Protein AF-W0DUW7-F1 (afdb_monomer)

pLDDT: mean 81.63, std 13.06, range [44.44, 93.38]

InterPro domains:
  IPR010982 Lambda repressor-like, DNA-binding domain superfamily [SSF47413] (23-58)

Mean predicted aligned error: 12.93 Å

Secondary structure (DSSP, 8-state):
--HHHHHHHHHHHHHHHT-SS-HHHHHHHH---HHHHHHHHTT--SS--HHHHHHHHHTT-----S---PPPHHHHHHHHHH--S-HHHHHHHHHHHHHHHHHHHHHHTT-

Nearest PDB structures (foldseek):
  1y7y-assembly1_B  TM=5.733E-01  e=3.339E-01  Aeromonas hydrophila
  3f51-assembly1_A  TM=4.428E-01  e=2.987E-01  Corynebacterium glutamicum
  4i6u-assembly1_A  TM=4.940E-01  e=7.292E-01  Enterobacter sp. RFL1396
  3clc-assembly1_D  TM=5.081E-01  e=8.621E-01  unclassified
  3g5g-assembly5_J  TM=5.519E-01  e=1.274E+00  Enterobacter sp. RFL1396

Solvent-accessible surface area (backbone atoms only — not comparable to full-atom values): 6704 Å² total; per-residue (Å²): 129,64,68,40,49,55,52,54,37,53,53,42,34,60,51,49,75,74,54,83,84,50,64,64,56,48,23,72,75,61,70,46,53,63,74,57,49,54,35,51,44,71,43,68,65,90,63,85,41,75,68,53,48,45,50,28,57,74,69,72,45,82,84,62,66,79,77,68,74,71,73,50,70,67,58,49,50,58,52,50,76,73,44,88,80,48,70,67,52,49,53,50,51,55,52,50,55,56,54,47,51,59,52,53,53,61,61,61,76,74,112

Foldseek 3Di:
DQPLLVVLLVVLLVLLVVDDPCLVVLCVQLVDDSVVSVCVSNSNDDDCDPSVVSSCVVSVNDRDDPPPPPQDPVNVVVVVVQDPPDPVSVVVVVVVVVVVVVVVVVVVVVD

Sequence (111 aa):
MDKGVAVIRKELIAWATNITDVQKDISMVTGVSQSQISKILSGNFKTVSPNVKKICEYANIQIYSNDRVQLSQELKEALMDLWDGSKESEKALVKTLKNMKSLIAHCYDRV

Organism: NCBI:txid717772

Structure (mmCIF, N/CA/C/O backbone):
data_AF-W0DUW7-F1
#
_entry.id   AF-W0DUW7-F1
#
loop_
_atom_site.group_PDB
_atom_site.id
_atom_site.type_symbol
_atom_site.label_atom_id
_atom_site.label_alt_id
_atom_site.label_comp_id
_atom_site.label_asym_id
_atom_site.label_entity_id
_atom_site.label_seq_id
_atom_site.pdbx_PDB_ins_code
_atom_site.Cartn_x
_atom_site.Cartn_y
_atom_site.Cartn_z
_atom_site.occupancy
_atom_site.B_iso_or_equiv
_atom_site.auth_seq_id
_atom_site.auth_comp_id
_atom_site.auth_asym_id
_atom_site.auth_atom_id
_atom_site.pdbx_PDB_model_num
ATOM 1 N N . MET A 1 1 ? 18.617 4.985 -9.381 1.00 49.09 1 MET A N 1
ATOM 2 C CA . MET A 1 1 ? 17.845 3.783 -8.990 1.00 49.09 1 MET A CA 1
ATOM 3 C C . MET A 1 1 ? 16.457 4.274 -8.611 1.00 49.09 1 MET A C 1
ATOM 5 O O . MET A 1 1 ? 16.384 5.225 -7.844 1.00 49.09 1 MET A O 1
ATOM 9 N N . ASP A 1 2 ? 15.395 3.736 -9.210 1.00 63.81 2 ASP A N 1
ATOM 10 C CA . ASP A 1 2 ? 14.018 4.148 -8.903 1.00 63.81 2 ASP A CA 1
ATOM 11 C C . ASP A 1 2 ? 13.736 3.929 -7.403 1.00 63.81 2 ASP A C 1
ATOM 13 O O . ASP A 1 2 ? 13.899 2.812 -6.899 1.00 63.81 2 ASP A O 1
ATOM 17 N N . LYS A 1 3 ? 13.382 5.000 -6.675 1.00 61.44 3 LYS A N 1
ATOM 18 C CA . LYS A 1 3 ? 13.144 4.950 -5.221 1.00 61.44 3 LYS A CA 1
ATOM 19 C C . LYS A 1 3 ? 12.041 3.940 -4.867 1.00 61.44 3 LYS A C 1
ATOM 21 O O . LYS A 1 3 ? 12.158 3.282 -3.835 1.00 61.44 3 LYS A O 1
ATOM 26 N N . GLY A 1 4 ? 11.051 3.738 -5.744 1.00 72.88 4 GLY A N 1
ATOM 27 C CA . GLY A 1 4 ? 9.979 2.756 -5.541 1.00 72.88 4 GLY A CA 1
ATOM 28 C C . GLY A 1 4 ? 10.486 1.310 -5.526 1.00 72.88 4 GLY A C 1
ATOM 29 O O . GLY A 1 4 ? 10.126 0.527 -4.649 1.00 72.88 4 GLY A O 1
ATOM 30 N N . VAL A 1 5 ? 11.418 0.966 -6.424 1.00 84.00 5 VAL A N 1
ATOM 31 C CA . VAL A 1 5 ? 12.031 -0.376 -6.475 1.00 84.00 5 VAL A CA 1
ATOM 32 C C . VAL A 1 5 ? 12.828 -0.670 -5.202 1.00 84.00 5 VAL A C 1
ATOM 34 O O . VAL A 1 5 ? 12.831 -1.803 -4.725 1.00 84.00 5 VAL A O 1
ATOM 37 N N . ALA A 1 6 ? 13.503 0.335 -4.636 1.00 84.31 6 ALA A N 1
ATOM 38 C CA . ALA A 1 6 ? 14.274 0.164 -3.407 1.00 84.31 6 ALA A CA 1
ATOM 39 C C . ALA A 1 6 ? 13.381 -0.149 -2.193 1.00 84.31 6 ALA A C 1
ATOM 41 O O . ALA A 1 6 ? 13.740 -1.011 -1.391 1.00 84.31 6 ALA A O 1
ATOM 42 N N . VAL A 1 7 ? 12.215 0.499 -2.090 1.00 85.81 7 VAL A N 1
ATOM 43 C CA . VAL A 1 7 ? 11.221 0.226 -1.037 1.00 85.81 7 VAL A CA 1
ATOM 44 C C . VAL A 1 7 ? 10.667 -1.189 -1.174 1.00 85.81 7 VAL A C 1
ATOM 46 O O . VAL A 1 7 ? 10.760 -1.966 -0.228 1.00 85.81 7 VAL A O 1
ATOM 49 N N . ILE A 1 8 ? 10.206 -1.563 -2.373 1.00 88.44 8 ILE A N 1
ATOM 50 C CA . ILE A 1 8 ? 9.665 -2.906 -2.644 1.00 88.44 8 ILE A CA 1
ATOM 51 C C . ILE A 1 8 ? 10.701 -3.989 -2.335 1.00 88.44 8 ILE A C 1
ATOM 53 O O . ILE A 1 8 ? 10.377 -5.008 -1.732 1.00 88.44 8 ILE A O 1
ATOM 57 N N . ARG A 1 9 ? 11.970 -3.765 -2.702 1.00 90.94 9 ARG A N 1
ATOM 58 C CA . ARG A 1 9 ? 13.061 -4.695 -2.386 1.00 90.94 9 ARG A CA 1
ATOM 59 C C . ARG A 1 9 ? 13.231 -4.873 -0.879 1.00 90.94 9 ARG A C 1
ATOM 61 O O . ARG A 1 9 ? 13.374 -6.001 -0.422 1.00 90.94 9 ARG A O 1
ATOM 68 N N . LYS A 1 10 ? 13.219 -3.777 -0.115 1.00 89.06 10 LYS A N 1
ATOM 69 C CA . LYS A 1 10 ? 13.348 -3.822 1.346 1.00 89.06 10 LYS A CA 1
ATOM 70 C C . LYS A 1 10 ? 12.190 -4.595 1.982 1.00 89.06 10 LYS A C 1
ATOM 72 O O . LYS A 1 10 ? 12.438 -5.441 2.835 1.00 89.06 10 LYS A O 1
ATOM 77 N N . GLU A 1 11 ? 10.959 -4.325 1.556 1.00 89.50 11 GLU A N 1
ATOM 78 C CA . GLU A 1 11 ? 9.764 -5.002 2.072 1.00 89.50 11 GLU A CA 1
ATOM 79 C C . GLU A 1 11 ? 9.756 -6.494 1.729 1.00 89.50 11 GLU A C 1
ATOM 81 O O . GLU A 1 11 ? 9.522 -7.314 2.612 1.00 89.50 11 GLU A O 1
ATOM 86 N N . LEU A 1 12 ? 10.099 -6.863 0.489 1.00 89.62 12 LEU A N 1
ATOM 87 C CA . LEU A 1 12 ? 10.179 -8.266 0.072 1.00 89.62 12 LEU A CA 1
ATOM 88 C C . LEU A 1 12 ? 11.233 -9.051 0.849 1.00 89.62 12 LEU A C 1
ATOM 90 O O . LEU A 1 12 ? 10.958 -10.175 1.252 1.00 89.62 12 LEU A O 1
ATOM 94 N N . ILE A 1 13 ? 12.419 -8.476 1.074 1.00 89.75 13 ILE A N 1
ATOM 95 C CA . ILE A 1 13 ? 13.471 -9.138 1.858 1.00 89.75 13 ILE A CA 1
ATOM 96 C C . ILE A 1 13 ? 13.005 -9.330 3.304 1.00 89.75 13 ILE A C 1
ATOM 98 O O . ILE A 1 13 ? 13.132 -10.427 3.837 1.00 89.75 13 ILE A O 1
ATOM 102 N N . ALA A 1 14 ? 12.425 -8.296 3.923 1.00 88.88 14 ALA A N 1
ATOM 103 C CA . ALA A 1 14 ? 11.914 -8.382 5.291 1.00 88.88 14 ALA A CA 1
ATOM 104 C C . ALA A 1 14 ? 10.774 -9.406 5.424 1.00 88.88 14 ALA A C 1
ATOM 106 O O . ALA A 1 14 ? 10.705 -10.148 6.401 1.00 88.88 14 ALA A O 1
ATOM 107 N N . TRP A 1 15 ? 9.887 -9.481 4.433 1.00 88.62 15 TRP A N 1
ATOM 108 C CA . TRP A 1 15 ? 8.853 -10.509 4.377 1.00 88.62 15 TRP A CA 1
ATOM 109 C C . TRP A 1 15 ? 9.467 -11.907 4.221 1.00 88.62 15 TRP A C 1
ATOM 111 O O . TRP A 1 15 ? 9.140 -12.805 4.993 1.00 88.62 15 TRP A O 1
ATOM 121 N N . ALA A 1 16 ? 10.422 -12.070 3.299 1.00 87.56 16 ALA A N 1
ATOM 122 C CA . ALA A 1 16 ? 11.095 -13.336 3.014 1.00 87.56 16 ALA A CA 1
ATOM 123 C C . ALA A 1 16 ? 11.869 -13.899 4.215 1.00 87.56 16 ALA A C 1
ATOM 125 O O . ALA A 1 16 ? 11.949 -15.112 4.377 1.00 87.56 16 ALA A O 1
ATOM 126 N N . THR A 1 17 ? 12.424 -13.044 5.077 1.00 84.00 17 THR A N 1
ATOM 127 C CA . THR A 1 17 ? 13.114 -13.487 6.300 1.00 84.00 17 THR A CA 1
ATOM 128 C C . THR A 1 17 ? 12.170 -14.021 7.377 1.00 84.00 17 THR A C 1
ATOM 130 O O . THR A 1 17 ? 12.623 -14.717 8.278 1.00 84.00 17 THR A O 1
ATOM 133 N N . ASN A 1 18 ? 10.873 -13.706 7.291 1.00 78.44 18 ASN A N 1
ATOM 134 C CA . ASN A 1 18 ? 9.860 -14.112 8.269 1.00 78.44 18 ASN A CA 1
ATOM 135 C C . ASN A 1 18 ? 9.057 -15.350 7.836 1.00 78.44 18 ASN A C 1
ATOM 137 O O . ASN A 1 18 ? 8.144 -15.760 8.550 1.00 78.44 18 ASN A O 1
ATOM 141 N N . ILE A 1 19 ? 9.373 -15.938 6.679 1.00 76.06 19 ILE A N 1
ATOM 142 C CA . ILE A 1 19 ? 8.688 -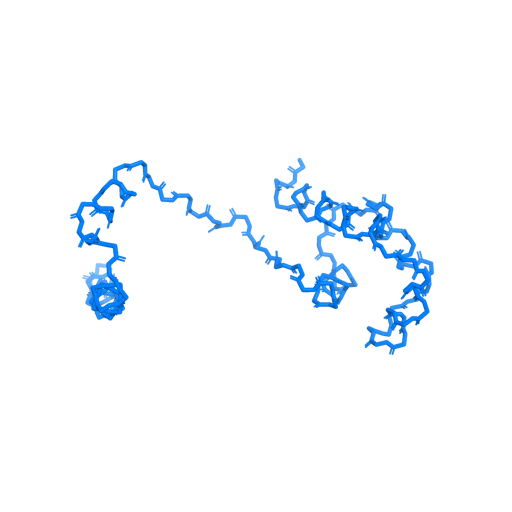17.123 6.157 1.00 76.06 19 ILE A CA 1
ATOM 143 C C . ILE A 1 19 ? 9.638 -18.322 6.090 1.00 76.06 19 ILE A C 1
ATOM 145 O O . ILE A 1 19 ? 10.653 -18.306 5.395 1.00 76.06 19 ILE A O 1
ATOM 149 N N . THR A 1 20 ? 9.281 -19.400 6.780 1.00 61.69 20 THR A N 1
ATOM 150 C CA . THR A 1 20 ? 9.953 -20.702 6.684 1.00 61.69 20 THR A CA 1
ATOM 151 C C . THR A 1 20 ? 9.156 -21.583 5.710 1.00 61.69 20 THR A C 1
ATOM 153 O O . THR A 1 20 ? 7.952 -21.732 5.869 1.00 61.69 20 THR A O 1
ATOM 156 N N . ASP A 1 21 ? 9.808 -22.124 4.674 1.00 62.28 21 ASP A N 1
ATOM 157 C CA . ASP A 1 21 ? 9.268 -23.105 3.700 1.00 62.28 21 ASP A CA 1
ATOM 158 C C . ASP A 1 21 ? 8.189 -22.675 2.676 1.00 62.28 21 ASP A C 1
ATOM 160 O O . ASP A 1 21 ? 7.572 -23.511 2.019 1.00 62.28 21 ASP A O 1
ATOM 164 N N . VAL A 1 22 ? 8.039 -21.380 2.391 1.00 70.31 22 VAL A N 1
ATOM 165 C CA . VAL A 1 22 ? 6.941 -20.872 1.533 1.00 70.31 22 VAL A CA 1
ATOM 166 C C . VAL A 1 22 ? 7.257 -20.845 0.016 1.00 70.31 22 VAL A C 1
ATOM 168 O O . VAL A 1 22 ? 6.369 -20.634 -0.804 1.00 70.31 22 VAL A O 1
ATOM 171 N N . GLN A 1 23 ? 8.493 -21.114 -0.439 1.00 75.25 23 GLN A N 1
ATOM 172 C CA . GLN A 1 23 ? 8.844 -20.961 -1.873 1.00 75.25 23 GLN A CA 1
ATOM 173 C C . GLN A 1 23 ? 8.111 -21.932 -2.815 1.00 75.25 23 GLN A C 1
ATOM 175 O O . GLN A 1 23 ? 7.807 -21.575 -3.960 1.00 75.25 23 GLN A O 1
ATOM 180 N N . LYS A 1 24 ? 7.804 -23.154 -2.359 1.00 75.62 24 LYS A N 1
ATOM 181 C CA . LYS A 1 24 ? 6.999 -24.117 -3.134 1.00 75.62 24 LYS A CA 1
ATOM 182 C C . LYS A 1 24 ? 5.563 -23.624 -3.304 1.00 75.62 24 LYS A C 1
ATOM 184 O O . LYS A 1 24 ? 5.056 -23.636 -4.426 1.00 75.62 24 LYS A O 1
ATOM 189 N N . ASP A 1 25 ? 4.983 -23.082 -2.241 1.00 84.00 25 ASP A N 1
ATOM 190 C CA . ASP A 1 25 ? 3.627 -22.533 -2.246 1.00 84.00 25 ASP A CA 1
ATOM 191 C C . ASP A 1 25 ? 3.530 -21.274 -3.109 1.00 84.00 25 ASP A C 1
ATOM 193 O O . ASP A 1 25 ? 2.607 -21.152 -3.915 1.00 84.00 25 ASP A O 1
ATOM 197 N N . ILE A 1 26 ? 4.533 -20.387 -3.051 1.00 86.88 26 ILE A N 1
ATOM 198 C CA . ILE A 1 26 ? 4.616 -19.219 -3.944 1.00 86.88 26 ILE A CA 1
ATOM 199 C C . ILE A 1 26 ? 4.599 -19.677 -5.400 1.00 86.88 26 ILE A C 1
ATOM 201 O O . ILE A 1 26 ? 3.874 -19.109 -6.210 1.00 86.88 26 ILE A O 1
ATOM 205 N N . SER A 1 27 ? 5.381 -20.695 -5.760 1.00 89.31 27 SER A N 1
ATOM 206 C CA . SER A 1 27 ? 5.456 -21.166 -7.148 1.00 89.31 27 SER A CA 1
ATOM 207 C C . SER A 1 27 ? 4.139 -21.752 -7.634 1.00 89.31 27 SER A C 1
ATOM 209 O O . SER A 1 27 ? 3.706 -21.426 -8.737 1.00 89.31 27 SER A O 1
ATOM 211 N N . MET A 1 28 ? 3.474 -22.543 -6.792 1.00 87.62 28 MET A N 1
ATOM 212 C CA . MET A 1 28 ? 2.170 -23.125 -7.096 1.00 87.62 28 MET A CA 1
ATOM 213 C C . MET A 1 28 ? 1.084 -22.053 -7.267 1.00 87.62 28 MET A C 1
ATOM 215 O O . MET A 1 28 ? 0.301 -22.130 -8.208 1.00 87.62 28 MET A O 1
ATOM 219 N N . VAL A 1 29 ? 1.063 -21.031 -6.406 1.00 88.19 29 VAL A N 1
ATOM 220 C CA . VAL A 1 29 ? 0.034 -19.978 -6.435 1.00 88.19 29 VAL A CA 1
ATOM 221 C C . VAL A 1 29 ? 0.300 -18.930 -7.520 1.00 88.19 29 VAL A C 1
ATOM 223 O O . VAL A 1 29 ? -0.621 -18.488 -8.201 1.00 88.19 29 VAL A O 1
ATOM 226 N N . THR A 1 30 ? 1.555 -18.522 -7.714 1.00 89.75 30 THR A N 1
ATOM 227 C CA . THR A 1 30 ? 1.909 -17.432 -8.646 1.00 89.75 30 THR A CA 1
ATOM 228 C C . THR A 1 30 ? 2.249 -17.919 -10.061 1.00 89.75 30 THR A C 1
ATOM 230 O O . THR A 1 30 ? 2.282 -17.121 -11.010 1.00 89.75 30 THR A O 1
ATOM 233 N N . GLY A 1 31 ? 2.551 -19.213 -10.215 1.00 91.75 31 GLY A N 1
ATOM 234 C CA . GLY A 1 31 ? 3.097 -19.804 -11.440 1.00 91.75 31 GLY A CA 1
ATOM 235 C C . GLY A 1 31 ? 4.526 -19.350 -11.765 1.00 91.75 31 GLY A C 1
ATOM 236 O O . GLY A 1 31 ? 5.014 -19.588 -12.869 1.00 91.75 31 GLY A O 1
ATOM 237 N N . VAL A 1 32 ? 5.204 -18.651 -10.847 1.00 93.25 32 VAL A N 1
ATOM 238 C CA . VAL A 1 32 ? 6.588 -18.197 -11.035 1.00 93.25 32 VAL A CA 1
ATOM 239 C C . VAL A 1 32 ? 7.545 -19.354 -10.733 1.00 93.25 32 VAL A C 1
ATOM 241 O O . VAL A 1 32 ? 7.343 -20.118 -9.790 1.00 93.25 32 VAL A O 1
ATOM 244 N N . SER A 1 3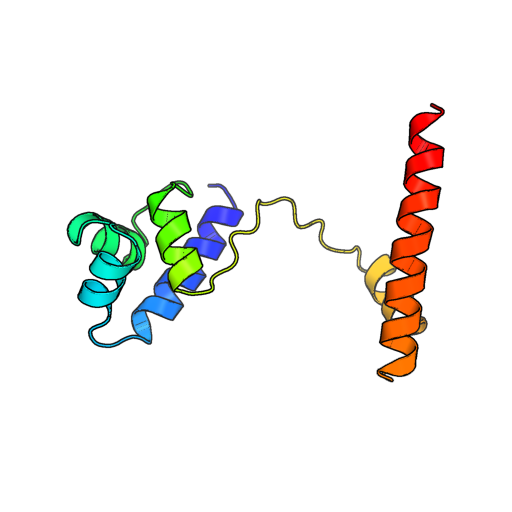3 ? 8.606 -19.508 -11.531 1.00 92.12 33 SER A N 1
ATOM 245 C CA . SER A 1 33 ? 9.581 -20.586 -11.325 1.00 92.12 33 SER A CA 1
ATOM 246 C C . SER A 1 33 ? 10.411 -20.381 -10.053 1.00 92.12 33 SER A C 1
ATOM 248 O O . SER A 1 33 ? 10.736 -19.251 -9.684 1.00 92.12 33 SER A O 1
ATOM 250 N N . GLN A 1 34 ? 10.836 -21.480 -9.423 1.00 89.81 34 GLN A N 1
ATOM 251 C CA . GLN A 1 34 ? 11.659 -21.464 -8.202 1.00 89.81 34 GLN A CA 1
ATOM 252 C C . GLN A 1 34 ? 12.920 -20.591 -8.333 1.00 89.81 34 GLN A C 1
ATOM 254 O O . GLN A 1 34 ? 13.241 -19.810 -7.442 1.00 89.81 34 GLN A O 1
ATOM 259 N N . SER A 1 35 ? 13.605 -20.648 -9.483 1.00 91.06 35 SER A N 1
ATOM 260 C CA . SER A 1 35 ? 14.792 -19.817 -9.740 1.00 91.06 35 SER A CA 1
ATOM 261 C C . SER A 1 35 ? 14.474 -18.315 -9.738 1.00 91.06 35 SER A C 1
ATOM 263 O O . SER A 1 35 ? 15.260 -17.514 -9.232 1.00 91.06 35 SER A O 1
ATOM 265 N N . GLN A 1 36 ? 13.319 -17.921 -10.283 1.00 92.50 36 GLN A N 1
ATOM 266 C CA . GLN A 1 36 ? 12.877 -16.525 -10.292 1.00 92.50 36 GLN A CA 1
ATOM 267 C C . GLN A 1 36 ? 12.422 -16.075 -8.903 1.00 92.50 36 GLN A C 1
ATOM 269 O O . GLN A 1 36 ? 12.780 -14.979 -8.483 1.00 92.50 36 GLN A O 1
ATOM 274 N N . ILE A 1 37 ? 11.711 -16.934 -8.168 1.00 92.94 37 ILE A N 1
ATOM 275 C CA . ILE A 1 37 ? 11.308 -16.671 -6.781 1.00 92.94 37 ILE A CA 1
ATOM 276 C C . ILE A 1 37 ? 12.543 -16.417 -5.917 1.00 92.94 37 ILE A C 1
ATOM 278 O O . ILE A 1 37 ? 12.647 -15.355 -5.313 1.00 92.94 37 ILE A O 1
ATOM 282 N N . SER A 1 38 ? 13.525 -17.321 -5.930 1.00 91.44 38 SER A N 1
ATOM 283 C CA . SER A 1 38 ? 14.757 -17.170 -5.147 1.00 91.44 38 SER A CA 1
ATOM 284 C C . SER A 1 38 ? 15.499 -15.866 -5.476 1.00 91.44 38 SER A C 1
ATOM 286 O O . SER A 1 38 ? 15.873 -15.126 -4.563 1.00 91.44 38 SER A O 1
ATOM 288 N N . LYS A 1 39 ? 15.639 -15.510 -6.763 1.00 91.19 39 LYS A N 1
ATOM 289 C CA . LYS A 1 39 ? 16.232 -14.224 -7.182 1.00 91.19 39 LYS A CA 1
ATOM 290 C C . LYS A 1 39 ? 15.450 -13.012 -6.670 1.00 91.19 39 LYS A C 1
ATOM 292 O O . LYS A 1 39 ? 16.058 -12.033 -6.249 1.00 91.19 39 LYS A O 1
ATOM 297 N N . ILE A 1 40 ? 14.121 -13.055 -6.703 1.00 93.38 40 ILE A N 1
ATOM 298 C CA . ILE A 1 40 ? 13.279 -11.933 -6.270 1.00 93.38 40 ILE A CA 1
ATOM 299 C C . ILE A 1 40 ? 13.311 -11.780 -4.745 1.00 93.38 40 ILE A C 1
ATOM 301 O O . ILE A 1 40 ? 13.508 -10.668 -4.260 1.00 93.38 40 ILE A O 1
ATOM 305 N N . LEU A 1 41 ? 13.201 -12.881 -3.995 1.00 91.38 41 LEU A N 1
ATOM 306 C CA . LEU A 1 41 ? 13.234 -12.873 -2.526 1.00 91.38 41 LEU A CA 1
ATOM 307 C C . LEU A 1 41 ? 14.610 -12.489 -1.963 1.00 91.38 41 LEU A C 1
ATOM 309 O O . LEU A 1 41 ? 14.691 -11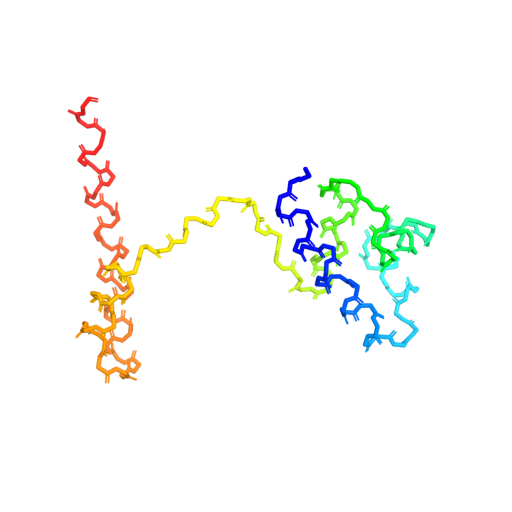.881 -0.903 1.00 91.38 41 LEU A O 1
ATOM 313 N N . SER A 1 42 ? 15.688 -12.761 -2.703 1.00 90.19 42 SER A N 1
ATOM 314 C CA . SER A 1 42 ? 17.037 -12.256 -2.392 1.00 90.19 42 SER A CA 1
ATOM 315 C C . SER A 1 42 ? 17.269 -10.805 -2.844 1.00 90.19 42 SER A C 1
ATOM 317 O O . SER A 1 42 ? 18.369 -10.272 -2.703 1.00 90.19 42 SER A O 1
ATOM 319 N N . GLY A 1 43 ? 16.248 -10.139 -3.394 1.00 90.19 43 GLY A N 1
ATOM 320 C CA . GLY A 1 43 ? 16.306 -8.739 -3.811 1.00 90.19 43 GLY A CA 1
ATOM 321 C C . GLY A 1 43 ? 17.045 -8.483 -5.126 1.00 90.19 43 GLY A C 1
ATOM 322 O O . GLY A 1 43 ? 17.291 -7.323 -5.478 1.00 90.19 43 GLY A O 1
ATOM 323 N N . ASN A 1 44 ? 17.382 -9.532 -5.878 1.00 92.00 44 ASN A N 1
ATOM 324 C CA . ASN A 1 44 ? 18.134 -9.450 -7.126 1.00 92.00 44 ASN A CA 1
ATOM 325 C C . ASN A 1 44 ? 17.230 -9.107 -8.326 1.00 92.00 44 ASN A C 1
ATOM 327 O O . ASN A 1 44 ? 17.030 -9.899 -9.248 1.00 92.00 44 ASN A O 1
ATOM 331 N N . PHE A 1 45 ? 16.672 -7.896 -8.309 1.00 91.06 45 PHE A N 1
ATOM 332 C CA . PHE A 1 45 ? 15.921 -7.313 -9.419 1.00 91.06 45 PHE A CA 1
ATOM 333 C C . PHE A 1 45 ? 16.131 -5.794 -9.490 1.00 91.06 45 PHE A C 1
ATOM 335 O O . PHE A 1 45 ? 16.317 -5.110 -8.478 1.00 91.06 45 PHE A O 1
ATOM 342 N N . LYS A 1 46 ? 16.113 -5.253 -10.714 1.00 88.62 46 LYS A N 1
ATOM 343 C CA . LYS A 1 46 ? 16.329 -3.819 -10.990 1.00 88.62 46 LYS A CA 1
ATOM 344 C C . LYS A 1 46 ? 15.032 -3.040 -11.224 1.00 88.62 46 LYS A C 1
ATOM 346 O O . LYS A 1 46 ? 15.037 -1.824 -11.067 1.00 88.62 46 LYS A O 1
ATOM 351 N N . THR A 1 47 ? 13.950 -3.725 -11.590 1.00 88.56 47 THR A N 1
ATOM 352 C CA . THR A 1 47 ? 12.640 -3.148 -11.924 1.00 88.56 47 THR A CA 1
ATOM 353 C C . THR A 1 47 ? 11.513 -4.035 -11.399 1.00 88.56 47 THR A C 1
ATOM 355 O O . THR A 1 47 ? 11.718 -5.226 -11.152 1.00 88.56 47 THR A O 1
ATOM 358 N N . VAL A 1 48 ? 10.313 -3.470 -11.243 1.00 88.12 48 VAL A N 1
ATOM 359 C CA . VAL A 1 48 ? 9.113 -4.230 -10.857 1.00 88.12 48 VAL A CA 1
ATOM 360 C C . VAL A 1 48 ? 8.548 -4.961 -12.079 1.00 88.12 48 VAL A C 1
ATOM 362 O O . VAL A 1 48 ? 7.631 -4.489 -12.753 1.00 88.12 48 VAL A O 1
ATOM 365 N N . SER A 1 49 ? 9.132 -6.115 -12.396 1.00 90.19 49 SER A N 1
ATOM 366 C CA . SER A 1 49 ? 8.654 -6.987 -13.474 1.00 90.19 49 SER A CA 1
ATOM 367 C C . SER A 1 49 ? 7.316 -7.656 -13.112 1.00 90.19 49 SER A C 1
ATOM 369 O O . SER A 1 49 ? 6.958 -7.702 -11.935 1.00 90.19 49 SER A O 1
ATOM 371 N N . PRO A 1 50 ? 6.584 -8.244 -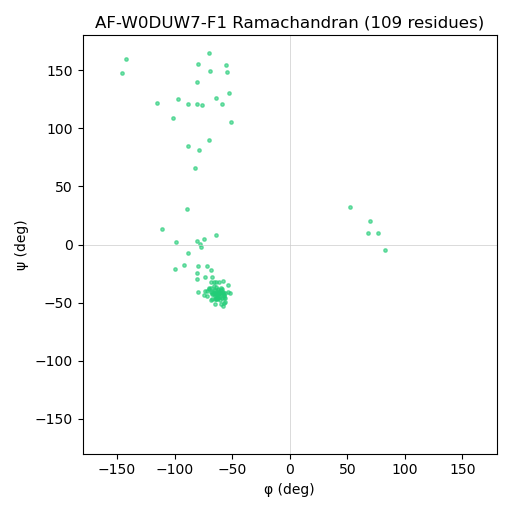14.077 1.00 91.44 50 PRO A N 1
ATOM 372 C CA . PRO A 1 50 ? 5.358 -8.993 -13.786 1.00 91.44 50 PRO A CA 1
ATOM 373 C C . PRO A 1 50 ? 5.534 -10.096 -12.729 1.00 91.44 50 PRO A C 1
ATOM 375 O O . PRO A 1 50 ? 4.651 -10.296 -11.904 1.00 91.44 50 PRO A O 1
ATOM 378 N N . ASN A 1 51 ? 6.692 -10.767 -12.695 1.00 93.25 51 ASN A N 1
ATOM 379 C CA . ASN A 1 51 ? 6.984 -11.778 -11.673 1.00 93.25 51 ASN A CA 1
ATOM 380 C C . ASN A 1 51 ? 7.185 -11.156 -10.287 1.00 93.25 51 ASN A C 1
ATOM 382 O O . ASN A 1 51 ? 6.711 -11.712 -9.302 1.00 93.25 51 ASN A O 1
ATOM 386 N N . VAL A 1 52 ? 7.841 -9.991 -10.209 1.00 92.06 52 VAL A N 1
ATOM 387 C CA . VAL A 1 52 ? 7.930 -9.228 -8.954 1.00 92.06 52 VAL A CA 1
ATOM 388 C C . VAL A 1 52 ? 6.527 -8.830 -8.502 1.00 92.06 52 VAL A C 1
ATOM 390 O O . VAL A 1 52 ? 6.218 -8.990 -7.328 1.00 92.06 52 VAL A O 1
ATOM 393 N N . LYS A 1 53 ? 5.651 -8.408 -9.429 1.00 91.12 53 LYS A N 1
ATOM 394 C CA . LYS A 1 53 ? 4.272 -8.042 -9.085 1.00 91.12 53 LYS A CA 1
ATOM 395 C C . LYS A 1 53 ? 3.484 -9.185 -8.466 1.00 91.12 53 LYS A C 1
ATOM 397 O O . LYS A 1 53 ? 2.960 -9.026 -7.373 1.00 91.12 53 LYS A O 1
ATOM 402 N N . LYS A 1 54 ? 3.490 -10.349 -9.113 1.00 92.31 54 LYS A N 1
ATOM 403 C CA . LYS A 1 54 ? 2.809 -11.549 -8.608 1.00 92.31 54 LYS A CA 1
ATOM 404 C C . LYS A 1 54 ? 3.290 -11.966 -7.218 1.00 92.31 54 LYS A C 1
ATOM 406 O O . LYS A 1 54 ? 2.489 -12.370 -6.384 1.00 92.31 54 LYS A O 1
ATOM 411 N N . ILE A 1 55 ? 4.599 -11.881 -6.965 1.00 91.56 55 ILE A N 1
ATOM 412 C CA . ILE A 1 55 ? 5.165 -12.229 -5.654 1.00 91.56 55 ILE A CA 1
ATOM 413 C C . ILE A 1 55 ? 4.795 -11.175 -4.604 1.00 91.56 55 ILE A C 1
ATOM 415 O O . ILE A 1 55 ? 4.454 -11.540 -3.485 1.00 91.56 55 ILE A O 1
ATOM 419 N N . CYS A 1 56 ? 4.808 -9.885 -4.951 1.00 91.12 56 CYS A N 1
ATOM 420 C CA . CYS A 1 56 ? 4.317 -8.830 -4.065 1.00 91.12 56 CYS A CA 1
ATOM 421 C C . CYS A 1 56 ? 2.830 -9.010 -3.731 1.00 91.12 56 CYS A C 1
ATOM 423 O O . CYS A 1 56 ? 2.473 -8.929 -2.564 1.00 91.12 56 CYS A O 1
ATOM 425 N N . GLU A 1 57 ? 1.979 -9.316 -4.713 1.00 89.00 57 GLU A N 1
ATOM 426 C CA . GLU A 1 57 ? 0.554 -9.606 -4.498 1.00 89.00 57 GLU A CA 1
ATOM 427 C C . GLU A 1 57 ? 0.357 -10.799 -3.555 1.00 89.00 57 GLU A C 1
ATOM 429 O O . GLU A 1 57 ? -0.401 -10.697 -2.594 1.00 89.00 57 GLU A O 1
ATOM 434 N N . TYR A 1 58 ? 1.101 -11.892 -3.767 1.00 89.94 58 TYR A N 1
ATOM 435 C CA . TYR A 1 58 ? 1.104 -13.048 -2.864 1.00 89.94 58 TYR A CA 1
ATOM 436 C C . TYR A 1 58 ? 1.513 -12.665 -1.433 1.00 89.94 58 TYR A C 1
ATOM 438 O O . TYR A 1 58 ? 0.896 -13.102 -0.466 1.00 89.94 58 TYR A O 1
ATOM 446 N N . ALA A 1 59 ? 2.534 -11.819 -1.295 1.00 88.69 59 ALA A N 1
ATOM 447 C CA . ALA A 1 59 ? 3.027 -11.323 -0.013 1.00 88.69 59 ALA A CA 1
ATOM 448 C C . ALA A 1 59 ? 2.161 -10.200 0.594 1.00 88.69 59 ALA A C 1
ATOM 450 O O . ALA A 1 59 ? 2.505 -9.673 1.652 1.00 88.69 59 ALA A O 1
ATOM 451 N N . ASN A 1 60 ? 1.066 -9.804 -0.069 1.00 85.31 60 ASN A N 1
ATOM 452 C CA . ASN A 1 60 ? 0.255 -8.629 0.261 1.00 85.31 60 ASN A CA 1
ATOM 453 C C . ASN A 1 60 ? 1.079 -7.324 0.386 1.00 85.31 60 ASN A C 1
ATOM 455 O O . ASN A 1 60 ? 0.764 -6.423 1.165 1.00 85.31 60 ASN A O 1
ATOM 459 N N . ILE A 1 61 ? 2.156 -7.225 -0.395 1.00 87.12 61 ILE A N 1
ATOM 460 C CA . ILE A 1 61 ? 3.020 -6.053 -0.523 1.00 87.12 61 ILE A CA 1
ATOM 461 C C . ILE A 1 61 ? 2.460 -5.162 -1.622 1.00 87.12 61 ILE A C 1
ATOM 463 O O . ILE A 1 61 ? 2.337 -5.546 -2.786 1.00 87.12 61 ILE A O 1
ATOM 467 N N . GLN A 1 62 ? 2.140 -3.934 -1.247 1.00 81.25 62 GLN A N 1
ATOM 468 C CA . GLN A 1 62 ? 1.550 -2.967 -2.153 1.00 81.25 62 GLN A CA 1
ATOM 469 C C . GLN A 1 62 ? 2.633 -2.319 -3.026 1.00 81.25 62 GLN A C 1
ATOM 471 O O . GLN A 1 62 ? 3.571 -1.681 -2.547 1.00 81.25 62 GLN A O 1
ATOM 476 N N . ILE A 1 63 ? 2.485 -2.469 -4.339 1.00 75.94 63 ILE A N 1
ATOM 477 C CA . ILE A 1 63 ? 3.408 -1.929 -5.338 1.00 75.94 63 ILE A CA 1
ATOM 478 C C . ILE A 1 63 ? 2.956 -0.519 -5.670 1.00 75.94 63 ILE A C 1
ATOM 480 O O . ILE A 1 63 ? 2.213 -0.284 -6.621 1.00 75.94 63 ILE A O 1
ATOM 484 N N . TYR A 1 64 ? 3.394 0.433 -4.863 1.00 65.00 64 TYR A N 1
ATOM 485 C CA . TYR A 1 64 ? 3.143 1.829 -5.168 1.00 65.00 64 TYR A CA 1
ATOM 486 C C . TYR A 1 64 ? 4.093 2.255 -6.285 1.00 65.00 64 TYR A C 1
ATOM 488 O O . TYR A 1 64 ? 5.316 2.197 -6.126 1.00 65.00 64 TYR A O 1
ATOM 496 N N . SER A 1 65 ? 3.538 2.692 -7.419 1.00 53.19 65 SER A N 1
ATOM 497 C CA . SER A 1 65 ? 4.286 3.559 -8.322 1.00 53.19 65 SER A CA 1
ATOM 498 C C . SER A 1 65 ? 4.764 4.769 -7.520 1.00 53.19 65 SER A C 1
ATOM 500 O O . SER A 1 65 ? 4.134 5.186 -6.547 1.00 53.19 65 SER A O 1
ATOM 502 N N . ASN A 1 66 ? 5.915 5.309 -7.899 1.00 48.69 66 ASN A N 1
ATOM 503 C CA . ASN A 1 66 ? 6.639 6.348 -7.168 1.00 48.69 66 ASN A CA 1
ATOM 504 C C . ASN A 1 66 ? 5.878 7.696 -7.054 1.00 48.69 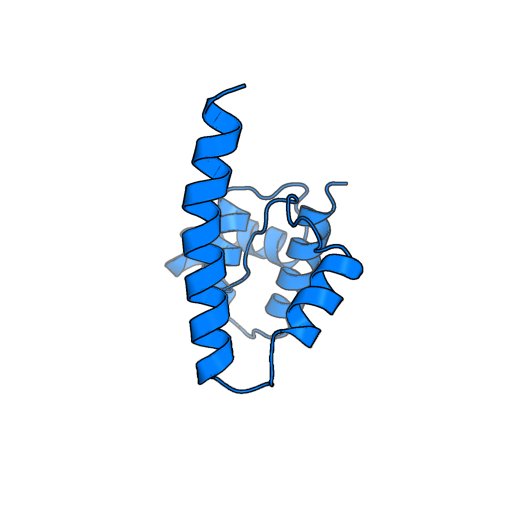66 ASN A C 1
ATOM 506 O O . ASN A 1 66 ? 6.419 8.666 -6.537 1.00 48.69 66 ASN A O 1
ATOM 510 N N . ASP A 1 67 ? 4.610 7.739 -7.468 1.00 46.75 67 ASP A N 1
ATOM 511 C CA . ASP A 1 67 ? 3.703 8.883 -7.402 1.00 46.75 67 ASP A CA 1
ATOM 512 C C . ASP A 1 67 ? 2.922 8.939 -6.086 1.00 46.75 67 ASP A C 1
ATOM 514 O O . ASP A 1 67 ? 1.799 9.447 -6.028 1.00 46.75 67 ASP A O 1
ATOM 518 N N . ARG A 1 68 ? 3.498 8.448 -4.982 1.00 50.38 68 ARG A N 1
ATOM 519 C CA . ARG A 1 68 ? 3.013 8.906 -3.681 1.00 50.38 68 ARG A CA 1
ATOM 520 C C . ARG A 1 68 ? 3.443 10.357 -3.535 1.00 50.38 68 ARG A C 1
ATOM 522 O O . ARG A 1 68 ? 4.515 10.641 -3.004 1.00 50.38 68 ARG A O 1
ATOM 529 N N . VAL A 1 69 ? 2.583 11.264 -3.995 1.00 58.03 69 VAL A N 1
ATOM 530 C CA . VAL A 1 69 ? 2.562 12.643 -3.517 1.00 58.03 69 VAL A CA 1
ATOM 531 C C . VAL A 1 69 ? 2.513 12.536 -2.002 1.00 58.03 69 VAL A C 1
ATOM 533 O O . VAL A 1 69 ? 1.512 12.114 -1.421 1.00 58.03 69 VAL A O 1
ATOM 536 N N . GLN A 1 70 ? 3.642 12.810 -1.356 1.00 65.75 70 GLN A N 1
ATOM 537 C CA . GLN A 1 70 ? 3.619 12.979 0.080 1.00 65.75 70 GLN A CA 1
ATOM 538 C C . GLN A 1 70 ? 2.766 14.211 0.333 1.00 65.75 70 GLN A C 1
ATOM 540 O O . GLN A 1 70 ? 3.020 15.263 -0.253 1.00 65.75 70 GLN A O 1
ATOM 545 N N . LEU A 1 71 ? 1.740 14.064 1.172 1.00 73.19 71 LEU A N 1
ATOM 546 C CA . LEU A 1 71 ? 0.989 15.221 1.637 1.00 73.19 71 LEU A CA 1
ATOM 547 C C . LEU A 1 71 ? 2.002 16.216 2.212 1.00 73.19 71 LEU A C 1
ATOM 549 O O . LEU A 1 71 ? 2.876 15.815 2.994 1.00 73.19 71 LEU A O 1
ATOM 553 N N . SER A 1 72 ? 1.908 17.479 1.796 1.00 84.00 72 SER A N 1
ATOM 554 C CA . SER A 1 72 ? 2.689 18.545 2.416 1.00 84.00 72 SER A CA 1
ATOM 555 C C . SER A 1 72 ? 2.409 18.562 3.918 1.00 84.00 72 SER A C 1
ATOM 557 O O . SER A 1 72 ? 1.361 18.095 4.372 1.00 84.00 72 SER A O 1
ATOM 559 N N . GLN A 1 73 ? 3.356 19.072 4.702 1.00 83.12 73 GLN A N 1
ATOM 560 C CA . GLN A 1 73 ? 3.167 19.191 6.146 1.00 83.12 73 GLN A CA 1
ATOM 561 C C . GLN A 1 73 ? 1.906 20.008 6.471 1.00 83.12 73 GLN A C 1
ATOM 563 O O . GLN A 1 73 ? 1.090 19.573 7.273 1.00 83.12 73 GLN A O 1
ATOM 568 N N . GLU A 1 74 ? 1.690 21.093 5.729 1.00 87.62 74 GLU A N 1
ATOM 569 C CA . GLU A 1 74 ? 0.485 21.924 5.795 1.00 87.62 74 GLU A CA 1
ATOM 570 C C . GLU A 1 74 ? -0.808 21.126 5.555 1.00 87.62 74 GLU A C 1
ATOM 572 O O . GLU A 1 74 ? -1.756 21.225 6.329 1.00 87.62 74 GLU A O 1
ATOM 577 N N . LEU A 1 75 ? -0.849 20.269 4.526 1.00 83.94 75 LEU A N 1
ATOM 578 C CA . LEU A 1 75 ? -2.035 19.457 4.246 1.00 83.94 75 LEU A CA 1
ATOM 579 C C . LEU A 1 75 ? -2.278 18.399 5.330 1.00 83.94 75 LEU A C 1
ATOM 581 O O . LEU A 1 75 ? -3.425 18.059 5.610 1.00 83.94 75 LEU A O 1
ATOM 585 N N . LYS A 1 76 ? -1.219 17.871 5.952 1.00 87.19 76 LYS A N 1
ATOM 586 C CA . LYS A 1 76 ? -1.364 16.957 7.093 1.00 87.19 76 LYS A CA 1
ATOM 587 C C . LYS A 1 76 ? -1.940 17.679 8.304 1.00 87.19 76 LYS A C 1
ATOM 589 O O . LYS A 1 76 ? -2.872 17.159 8.900 1.00 87.19 76 LYS A O 1
ATOM 594 N N . GLU A 1 77 ? -1.410 18.851 8.640 1.00 89.19 77 GLU A N 1
ATOM 595 C CA . GLU A 1 77 ? -1.871 19.662 9.773 1.00 89.19 77 GLU A CA 1
ATOM 596 C C . GLU A 1 77 ? -3.335 20.060 9.602 1.00 89.19 77 GLU A C 1
ATOM 598 O O . GLU A 1 77 ? -4.142 19.762 10.475 1.00 89.19 77 GLU A O 1
ATOM 603 N N . ALA A 1 78 ? -3.717 20.560 8.425 1.00 87.62 78 ALA A N 1
ATOM 604 C CA . ALA A 1 78 ? -5.109 20.892 8.130 1.00 87.62 78 ALA A CA 1
ATOM 605 C C . ALA A 1 78 ? -6.058 19.685 8.264 1.00 87.62 78 ALA A C 1
ATOM 607 O O . ALA A 1 78 ? -7.182 19.824 8.740 1.00 87.62 78 ALA A O 1
ATOM 608 N N . LEU A 1 79 ? -5.627 18.485 7.855 1.00 89.06 79 LEU A N 1
ATOM 609 C CA . LEU A 1 79 ? -6.429 17.269 8.024 1.00 89.06 79 LEU A CA 1
ATOM 610 C C . LEU A 1 79 ? -6.528 16.832 9.489 1.00 89.06 79 LEU A C 1
ATOM 612 O O . LEU A 1 79 ? -7.582 16.344 9.891 1.00 89.06 79 LEU A O 1
ATOM 616 N N . MET A 1 80 ? -5.455 16.989 10.270 1.00 87.81 80 MET A N 1
ATOM 617 C CA . MET A 1 80 ? -5.459 16.674 11.701 1.00 87.81 80 MET A CA 1
ATOM 618 C C . MET A 1 80 ? -6.332 17.650 12.491 1.00 87.81 80 MET A C 1
ATOM 620 O O . MET A 1 80 ? -7.093 17.203 13.338 1.00 87.81 80 MET A O 1
ATOM 624 N N . ASP A 1 81 ? -6.289 18.945 12.176 1.00 88.44 81 ASP A N 1
ATOM 625 C CA . ASP A 1 81 ? -7.114 19.965 12.838 1.00 88.44 81 ASP A CA 1
ATOM 626 C C . ASP A 1 81 ? -8.613 19.750 12.595 1.00 88.44 81 ASP A C 1
ATOM 628 O O . ASP A 1 81 ? -9.446 20.045 13.452 1.00 88.44 81 ASP A O 1
ATOM 632 N N . LEU A 1 82 ? -8.974 19.214 11.426 1.00 85.88 82 LEU A N 1
ATOM 633 C CA . LEU A 1 82 ? -10.359 18.888 11.094 1.00 85.88 82 LEU A CA 1
ATOM 634 C C . LEU A 1 82 ? -10.839 17.570 11.717 1.00 85.88 82 LEU A C 1
ATOM 636 O O . LEU A 1 82 ? -12.049 17.329 11.766 1.00 85.88 82 LEU A O 1
ATOM 640 N N . TRP A 1 83 ? -9.923 16.697 12.138 1.00 90.94 83 TRP A N 1
ATOM 641 C CA . TRP A 1 83 ? -10.251 15.367 12.633 1.00 90.94 83 TRP A CA 1
ATOM 642 C C . TRP A 1 83 ? -10.207 15.312 14.161 1.00 90.94 83 TRP A C 1
ATOM 644 O O . TRP A 1 83 ? -9.146 15.279 14.774 1.00 90.94 83 TRP A O 1
ATOM 654 N N . ASP A 1 84 ? -11.378 15.199 14.787 1.00 86.69 84 ASP A N 1
ATOM 655 C CA . ASP A 1 84 ? -11.518 15.087 16.249 1.00 86.69 84 ASP A CA 1
ATOM 656 C C . ASP A 1 84 ? -11.125 13.707 16.829 1.00 86.69 84 ASP A C 1
ATOM 658 O O . ASP A 1 84 ? -11.305 13.454 18.021 1.00 86.69 84 ASP A O 1
ATOM 662 N N . GLY A 1 85 ? -10.614 12.795 15.995 1.00 85.62 85 GLY A N 1
ATOM 663 C CA . GLY A 1 85 ? -10.223 11.436 16.377 1.00 85.62 85 GLY A CA 1
ATOM 664 C C . GLY A 1 85 ? -11.369 10.416 16.419 1.00 85.62 85 GLY A C 1
ATOM 665 O O . GLY A 1 85 ? -11.110 9.226 16.612 1.00 85.62 85 GLY A O 1
ATOM 666 N N . SER A 1 86 ? -12.626 10.828 16.213 1.00 89.88 86 SER A N 1
ATOM 667 C CA . SER A 1 86 ? -13.769 9.909 16.139 1.00 89.88 86 SER A CA 1
ATOM 668 C C . SER A 1 86 ? -13.879 9.217 14.774 1.00 89.88 86 SER A C 1
ATOM 670 O O . SER A 1 86 ? -13.420 9.715 13.7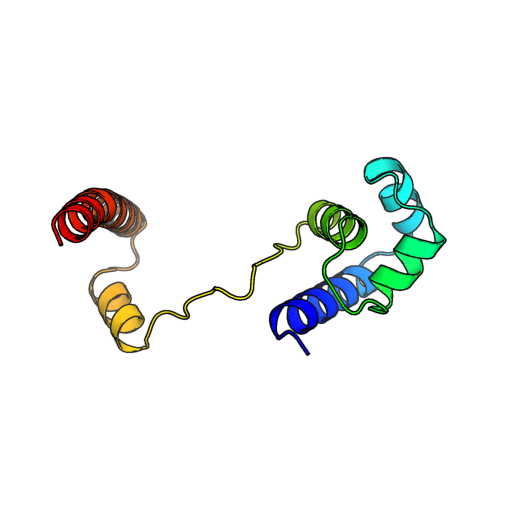41 1.00 89.88 86 SER A O 1
ATOM 672 N N . LYS A 1 87 ? -14.518 8.039 14.750 1.00 86.44 87 LYS A N 1
ATOM 673 C CA . LYS A 1 87 ? -14.784 7.301 13.500 1.00 86.44 87 LYS A CA 1
ATOM 674 C C . LYS A 1 87 ? -15.890 7.962 12.680 1.00 86.44 87 LYS A C 1
ATOM 676 O O . LYS A 1 87 ? -15.955 7.806 11.460 1.00 86.44 87 LYS A O 1
ATOM 681 N N . GLU A 1 88 ? -16.798 8.654 13.352 1.00 87.75 88 GLU A N 1
ATOM 682 C CA . GLU A 1 88 ? -17.909 9.385 12.761 1.00 87.75 88 GLU A CA 1
ATOM 683 C C . GLU A 1 88 ? -17.389 10.587 11.966 1.00 87.75 88 GLU A C 1
ATOM 685 O O . GLU A 1 88 ? -17.756 10.744 10.796 1.00 87.75 88 GLU A O 1
ATOM 690 N N . SER A 1 89 ? -16.478 11.374 12.550 1.00 84.81 89 SER A N 1
ATOM 691 C CA . SER A 1 89 ? -15.829 12.495 11.864 1.00 84.81 89 SER A CA 1
ATOM 692 C C . SER A 1 89 ? -14.895 12.022 10.749 1.00 84.81 89 SER A C 1
ATOM 694 O O . SER A 1 89 ? -14.921 12.599 9.664 1.00 84.81 89 SER A O 1
ATOM 696 N N . GLU A 1 90 ? -1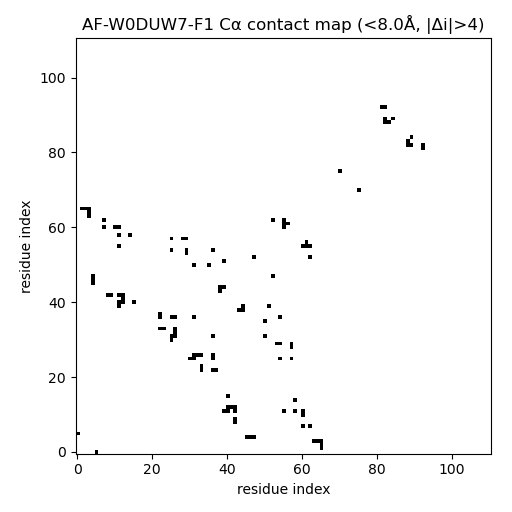4.169 10.912 10.939 1.00 89.75 90 GLU A N 1
ATOM 697 C CA . GLU A 1 90 ? -13.344 10.287 9.895 1.00 89.75 90 GLU A CA 1
ATOM 698 C C . GLU A 1 90 ? -14.187 9.955 8.652 1.00 89.75 90 GLU A C 1
ATOM 700 O O . GLU A 1 90 ? -13.859 10.341 7.525 1.00 89.75 90 GLU A O 1
ATOM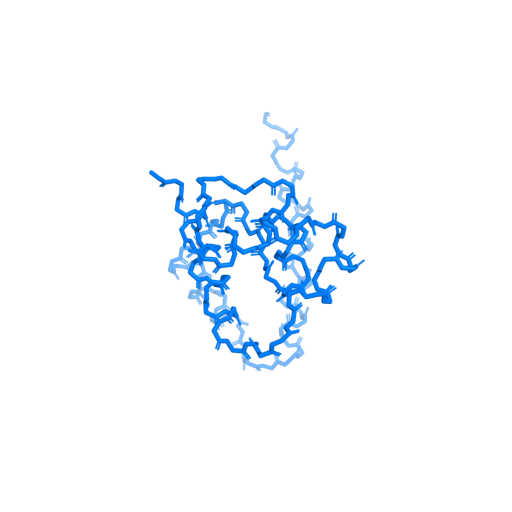 705 N N . LYS A 1 91 ? -15.334 9.288 8.843 1.00 89.81 91 LYS A N 1
ATOM 706 C CA . LYS A 1 91 ? -16.258 8.956 7.746 1.00 89.81 91 LYS A CA 1
ATOM 707 C C . LYS A 1 91 ? -16.807 10.206 7.062 1.00 89.81 91 LYS A C 1
ATOM 709 O O . LYS A 1 91 ? -16.924 10.217 5.832 1.00 89.81 91 LYS A O 1
ATOM 714 N N . ALA A 1 92 ? -17.155 11.235 7.832 1.00 88.88 92 ALA A N 1
ATOM 715 C CA . ALA A 1 92 ? -17.649 12.498 7.296 1.00 88.88 92 ALA A CA 1
ATOM 716 C C . ALA A 1 92 ? -16.575 13.210 6.455 1.00 88.88 92 ALA A C 1
ATOM 718 O O . ALA A 1 92 ? -16.848 13.578 5.312 1.00 88.88 92 ALA A O 1
ATOM 719 N N . LEU A 1 93 ? -15.342 13.310 6.961 1.00 91.31 93 LEU A N 1
ATOM 720 C CA . LEU A 1 93 ? -14.185 13.877 6.262 1.00 91.31 93 LEU A CA 1
ATOM 721 C C . LEU A 1 93 ? -13.907 13.158 4.946 1.00 91.31 93 LEU A C 1
ATOM 723 O O . LEU A 1 93 ? -13.830 13.789 3.892 1.00 91.31 93 LEU A O 1
ATOM 727 N N . VAL A 1 94 ? -13.838 11.825 4.976 1.00 90.75 94 VAL A N 1
ATOM 728 C CA . VAL A 1 94 ? -13.607 11.017 3.772 1.00 90.75 94 VAL A CA 1
ATOM 729 C C . VAL A 1 94 ? -14.713 11.234 2.738 1.00 90.75 94 VAL A C 1
ATOM 731 O O . VAL A 1 94 ? -14.427 11.354 1.544 1.00 90.75 94 VAL A O 1
ATOM 734 N N . LYS A 1 95 ? -15.979 11.301 3.168 1.00 90.81 95 LYS A N 1
ATOM 735 C CA . LYS A 1 95 ? -17.110 11.571 2.270 1.00 90.81 95 LYS A CA 1
ATOM 736 C C . LYS A 1 95 ? -16.998 12.961 1.638 1.00 90.81 95 LYS A C 1
ATOM 738 O O . LYS A 1 95 ? -17.155 13.087 0.425 1.00 90.81 95 LYS A O 1
ATOM 743 N N . THR A 1 96 ? -16.679 13.980 2.430 1.00 89.75 96 THR A N 1
ATOM 744 C CA . THR A 1 96 ? -16.519 15.362 1.958 1.00 89.75 96 THR A CA 1
ATOM 745 C C . THR A 1 96 ? -15.374 15.492 0.957 1.00 89.75 96 THR A C 1
ATOM 747 O O . THR A 1 96 ? -15.582 16.025 -0.131 1.00 89.75 96 THR A O 1
ATOM 750 N N . LEU A 1 97 ? -14.201 14.922 1.252 1.00 88.44 97 LEU A N 1
ATOM 751 C CA . LEU A 1 97 ? -13.048 14.935 0.342 1.00 88.44 97 LEU A CA 1
ATOM 752 C C . LEU A 1 97 ? -13.361 14.248 -0.998 1.00 88.44 97 LEU A C 1
ATOM 754 O O . LEU A 1 97 ? -12.978 14.741 -2.060 1.00 88.44 97 LEU A O 1
ATOM 758 N N . LYS A 1 98 ? -14.108 13.136 -0.978 1.00 86.06 98 LYS A N 1
ATOM 759 C CA . LYS A 1 98 ? -14.566 12.460 -2.204 1.00 86.06 98 LYS A CA 1
ATOM 760 C C . LYS A 1 98 ? -15.538 13.315 -3.017 1.00 86.06 98 LYS A C 1
ATOM 762 O O . LYS A 1 98 ? -15.430 13.339 -4.239 1.00 86.06 98 LYS A O 1
ATOM 767 N N . ASN A 1 99 ? -16.444 14.038 -2.363 1.00 85.19 99 ASN A N 1
ATOM 768 C CA . ASN A 1 99 ? -17.360 14.954 -3.046 1.00 85.19 99 ASN A CA 1
ATOM 769 C C . ASN A 1 99 ? -16.609 16.148 -3.654 1.00 85.19 99 ASN A C 1
ATOM 771 O O . ASN A 1 99 ? -16.837 16.500 -4.810 1.00 85.19 99 ASN A O 1
ATOM 775 N N . MET A 1 100 ? -15.656 16.721 -2.913 1.00 86.31 100 MET A N 1
ATOM 776 C CA . MET A 1 100 ? -14.780 17.790 -3.401 1.00 86.31 100 MET A CA 1
ATOM 777 C C . MET A 1 100 ? -13.966 17.359 -4.620 1.00 86.31 100 MET A C 1
ATOM 779 O O . MET A 1 100 ? -13.808 18.150 -5.543 1.00 86.31 100 MET A O 1
ATOM 783 N N . LYS A 1 101 ? -13.506 16.103 -4.679 1.00 79.88 101 LYS A N 1
ATOM 784 C CA . LYS A 1 101 ? -12.811 15.566 -5.858 1.00 79.88 101 LYS A CA 1
ATOM 785 C C . LYS A 1 101 ? -13.632 15.741 -7.140 1.00 79.88 101 LYS A C 1
ATOM 787 O O . LYS A 1 101 ? -13.068 16.104 -8.167 1.00 79.88 101 LYS A O 1
ATOM 792 N N . SER A 1 102 ? -14.947 15.523 -7.074 1.00 72.69 102 SER A N 1
ATOM 793 C CA . SER A 1 102 ? -15.844 15.716 -8.221 1.00 72.69 102 SER A CA 1
ATOM 794 C C . SER A 1 102 ? -15.932 17.182 -8.648 1.00 72.69 102 SER A C 1
ATOM 796 O O . SER A 1 102 ? -16.020 17.467 -9.836 1.00 72.69 102 SER A O 1
ATOM 798 N N . LEU A 1 103 ? -15.893 18.114 -7.694 1.00 73.88 103 LEU A N 1
ATOM 799 C CA . LEU A 1 103 ? -15.953 19.551 -7.968 1.00 73.88 103 LEU A CA 1
ATOM 800 C C . LEU A 1 103 ? -14.636 20.076 -8.544 1.00 73.88 103 LEU A C 1
ATOM 802 O O . LEU A 1 103 ? -14.639 20.821 -9.516 1.00 73.88 103 LEU A O 1
ATOM 806 N N . ILE A 1 104 ? -13.512 19.640 -7.977 1.00 74.44 104 ILE A N 1
ATOM 807 C CA . ILE A 1 104 ? -12.174 20.017 -8.437 1.00 74.44 104 ILE A CA 1
ATOM 808 C C . ILE A 1 104 ? -11.942 19.509 -9.866 1.00 74.44 104 ILE A C 1
ATOM 810 O O . ILE A 1 104 ? -11.446 20.265 -10.695 1.00 74.44 104 ILE A O 1
ATOM 814 N N . ALA A 1 105 ? -12.370 18.282 -10.188 1.00 63.94 105 ALA A N 1
ATOM 815 C CA . ALA A 1 105 ? -12.293 17.746 -11.549 1.00 63.94 105 ALA A CA 1
ATOM 816 C C . ALA A 1 105 ? -13.027 18.637 -12.572 1.00 63.94 105 ALA A C 1
ATOM 818 O O . ALA A 1 105 ? -12.469 18.966 -13.612 1.00 63.94 105 ALA A O 1
ATOM 819 N N . HIS A 1 106 ? -14.224 19.127 -12.233 1.00 59.59 106 HIS A N 1
ATOM 820 C CA . HIS A 1 106 ? -14.986 20.029 -13.103 1.00 59.59 106 HIS A CA 1
ATOM 821 C C . HIS A 1 106 ? -14.375 21.427 -13.275 1.00 59.59 106 HIS A C 1
ATOM 823 O O . HIS A 1 106 ? -14.686 22.100 -14.258 1.00 59.59 106 HIS A O 1
ATOM 829 N N . CYS A 1 107 ? -13.532 21.879 -12.346 1.00 53.94 107 CYS A N 1
ATOM 830 C CA . CYS A 1 107 ? -12.832 23.158 -12.463 1.00 53.94 107 CYS A CA 1
A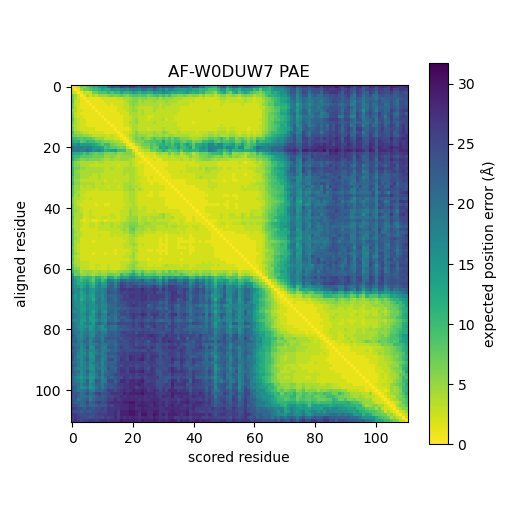TOM 831 C C . CYS A 1 107 ? -11.594 23.075 -13.371 1.00 53.94 107 CYS A C 1
ATOM 833 O O . CYS A 1 107 ? -11.260 24.070 -14.007 1.00 53.94 107 CYS A O 1
ATOM 835 N N . TYR A 1 108 ? -10.938 21.913 -13.461 1.00 51.19 108 TYR A N 1
ATOM 836 C CA . TYR A 1 108 ? -9.783 21.712 -14.348 1.00 51.19 108 TYR A CA 1
ATOM 837 C C . TYR A 1 108 ? -10.174 21.442 -15.810 1.00 51.19 108 TYR A C 1
ATOM 839 O O . TYR A 1 108 ? -9.401 21.774 -16.699 1.00 51.19 108 TYR A O 1
ATOM 847 N N . ASP A 1 109 ? -11.382 20.932 -16.074 1.00 51.31 109 ASP A N 1
ATOM 848 C CA . ASP A 1 109 ? -11.885 20.681 -17.439 1.00 51.31 109 ASP A CA 1
ATOM 849 C C . ASP A 1 109 ? -12.349 21.954 -18.189 1.00 51.31 109 ASP A C 1
ATOM 851 O O . ASP A 1 109 ? -12.788 21.874 -19.336 1.00 51.31 109 ASP A O 1
ATOM 855 N N . ARG A 1 110 ? -12.304 23.135 -17.552 1.00 48.28 110 ARG A N 1
ATOM 856 C CA . ARG A 1 110 ? -12.731 24.422 -18.144 1.00 48.28 110 ARG A CA 1
ATOM 857 C C . ARG A 1 110 ? -11.588 25.409 -18.424 1.00 48.28 110 ARG A C 1
ATOM 859 O O . ARG A 1 110 ? -11.873 26.585 -18.656 1.00 48.28 110 ARG A O 1
ATOM 866 N N . VAL A 1 111 ? -10.335 24.956 -18.384 1.00 44.44 111 VAL A N 1
ATOM 867 C CA . VAL A 1 111 ? -9.144 25.756 -18.729 1.00 44.44 111 VAL A CA 1
ATOM 868 C C . VAL A 1 111 ? -8.556 25.273 -20.044 1.00 44.44 111 VAL A C 1
ATOM 870 O O . VAL A 1 111 ? -8.412 24.041 -20.197 1.00 44.44 111 VAL A O 1
#

Radius of gyration: 19.84 Å; Cα contacts (8 Å, |Δi|>4): 63; chains: 1; bounding box: 36×50×35 Å